Protein AF-A0A1F4DVR1-F1 (afdb_monomer_lite)

Structure (mmCIF, N/CA/C/O backbone):
data_AF-A0A1F4DVR1-F1
#
_entry.id   AF-A0A1F4DVR1-F1
#
loop_
_atom_site.group_PDB
_atom_site.id
_atom_site.type_symbol
_atom_site.label_atom_id
_atom_site.label_alt_id
_atom_site.label_comp_i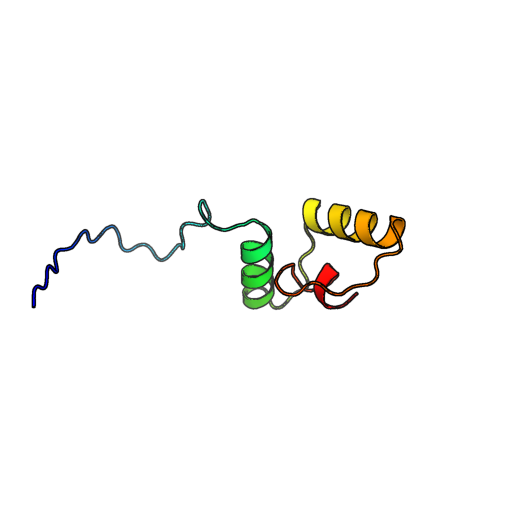d
_atom_site.label_asym_id
_atom_site.label_entity_id
_atom_site.label_seq_id
_atom_site.pdbx_PDB_ins_code
_atom_site.Cartn_x
_atom_site.Cartn_y
_atom_site.Cartn_z
_atom_site.occupancy
_atom_site.B_iso_or_equiv
_atom_site.auth_seq_id
_atom_site.auth_comp_id
_atom_site.auth_asym_id
_atom_site.auth_atom_id
_atom_site.pdbx_PDB_model_num
ATOM 1 N N . MET A 1 1 ? -7.958 -41.029 20.090 1.00 43.72 1 MET A N 1
ATOM 2 C CA . MET A 1 1 ? -7.800 -40.921 21.558 1.00 43.72 1 MET A CA 1
ATOM 3 C C . MET A 1 1 ? -6.310 -40.724 21.762 1.00 43.72 1 MET A C 1
ATOM 5 O O . MET A 1 1 ? -5.572 -41.567 21.295 1.00 43.72 1 MET A O 1
ATOM 9 N N . GLU A 1 2 ? -5.801 -39.573 22.183 1.00 32.97 2 GLU A N 1
ATOM 10 C CA . GLU A 1 2 ? -6.144 -38.842 23.402 1.00 32.97 2 GLU A CA 1
ATOM 11 C C . GLU A 1 2 ? -6.200 -37.320 23.197 1.00 32.97 2 GLU A C 1
ATOM 13 O O . GLU A 1 2 ? -5.424 -36.728 22.451 1.00 32.97 2 GLU A O 1
ATOM 18 N N . SER A 1 3 ? -7.146 -36.706 23.907 1.00 41.88 3 SER A N 1
ATOM 19 C CA . SER A 1 3 ? -7.261 -35.271 24.142 1.00 41.88 3 SER A CA 1
ATOM 20 C C . SER A 1 3 ? -6.219 -34.796 25.152 1.00 41.88 3 SER A C 1
ATOM 22 O O . SER A 1 3 ? -5.984 -35.477 26.147 1.00 41.88 3 SER A O 1
ATOM 24 N N . LYS A 1 4 ? -5.762 -33.548 25.017 1.00 40.91 4 LYS A N 1
ATOM 25 C CA . LYS A 1 4 ? -5.493 -32.688 26.179 1.00 40.91 4 LYS A CA 1
ATOM 26 C C . LYS A 1 4 ? -5.847 -31.237 25.862 1.00 40.91 4 LYS A C 1
ATOM 28 O O . LYS A 1 4 ? -5.126 -30.528 25.171 1.00 40.91 4 LYS A O 1
ATOM 33 N N . ALA A 1 5 ? -6.998 -30.829 26.387 1.00 44.56 5 ALA A N 1
ATOM 34 C CA . ALA A 1 5 ? -7.343 -29.440 26.639 1.00 44.56 5 ALA A CA 1
ATOM 35 C C . ALA A 1 5 ? -6.623 -28.949 27.911 1.00 44.56 5 ALA A C 1
ATOM 37 O O . ALA A 1 5 ? -6.352 -29.744 28.811 1.00 44.56 5 ALA A O 1
ATO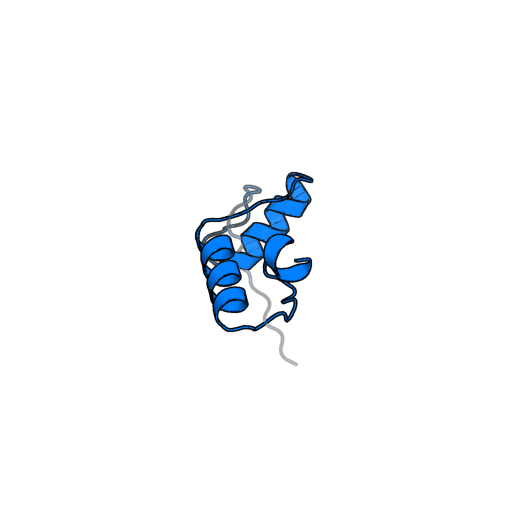M 38 N N . GLY A 1 6 ? -6.363 -27.642 27.995 1.00 36.50 6 GLY A N 1
ATOM 39 C CA . GLY A 1 6 ? -5.813 -26.970 29.181 1.00 36.50 6 GLY A CA 1
ATOM 40 C C . GLY A 1 6 ? -4.831 -25.863 28.793 1.00 36.50 6 GLY A C 1
ATOM 41 O O . GLY A 1 6 ? -3.628 -26.056 28.843 1.00 36.50 6 GLY A O 1
ATOM 42 N N . SER A 1 7 ? -5.311 -24.784 28.175 1.00 43.03 7 SER A N 1
ATOM 43 C CA . SER A 1 7 ? -5.659 -23.528 28.860 1.00 43.03 7 SER A CA 1
ATOM 44 C C . SER A 1 7 ? -4.441 -22.719 29.326 1.00 43.03 7 SER A C 1
ATOM 46 O O . SER A 1 7 ? -3.815 -23.011 30.338 1.00 43.03 7 SER A O 1
ATOM 48 N N . SER A 1 8 ? -4.180 -21.618 28.622 1.00 35.84 8 SER A N 1
ATOM 49 C CA . SER A 1 8 ? -3.673 -20.402 29.252 1.00 35.84 8 SER A CA 1
ATOM 50 C C . SER A 1 8 ? -4.455 -19.226 28.678 1.00 35.84 8 SER A C 1
ATOM 52 O O . SER A 1 8 ? -4.125 -18.665 27.635 1.00 35.84 8 SER A O 1
ATOM 54 N N . MET A 1 9 ? -5.558 -18.905 29.355 1.00 44.19 9 MET A N 1
ATOM 55 C CA . MET A 1 9 ? -6.228 -17.617 29.227 1.00 44.19 9 MET A CA 1
ATOM 56 C C . MET A 1 9 ? -5.230 -16.520 29.606 1.00 44.19 9 MET A C 1
ATOM 58 O O . MET A 1 9 ? -4.809 -16.435 30.759 1.00 44.19 9 MET A O 1
ATOM 62 N N . ARG A 1 10 ? -4.888 -15.646 28.659 1.00 46.78 10 ARG A N 1
ATOM 63 C CA . ARG A 1 10 ? -4.289 -14.344 28.955 1.00 46.78 10 ARG A CA 1
ATOM 64 C C . ARG A 1 10 ? -5.168 -13.237 28.386 1.00 46.78 10 ARG A C 1
ATOM 66 O O . ARG A 1 10 ? -5.363 -13.153 27.184 1.00 46.78 10 ARG A O 1
ATOM 73 N N . GLY A 1 11 ? -5.684 -12.420 29.305 1.00 36.59 11 GLY A N 1
ATOM 74 C CA . GLY A 1 11 ? -5.903 -10.982 29.139 1.00 36.59 11 GLY A CA 1
ATOM 75 C C . GLY A 1 11 ? -6.913 -10.524 28.091 1.00 36.59 11 GLY A C 1
ATOM 76 O O . GLY A 1 11 ? -6.568 -10.292 26.941 1.00 36.59 11 GLY A O 1
ATOM 77 N N . ARG A 1 12 ? -8.140 -10.250 28.541 1.00 48.38 12 ARG A N 1
ATOM 78 C CA . ARG A 1 12 ? -9.084 -9.362 27.854 1.00 48.38 12 ARG A CA 1
ATOM 79 C C . ARG A 1 12 ? -8.588 -7.911 27.933 1.00 48.38 12 ARG A C 1
ATOM 81 O O . ARG A 1 12 ? -8.752 -7.283 28.969 1.00 48.38 12 ARG A O 1
ATOM 88 N N . SER A 1 13 ? -8.046 -7.417 26.823 1.00 47.47 13 SER A N 1
ATOM 89 C CA . SER A 1 13 ? -8.098 -6.025 26.350 1.00 47.47 13 SER A CA 1
ATOM 90 C C . SER A 1 13 ? -8.075 -6.112 24.824 1.00 47.47 13 SER A C 1
ATOM 92 O O . SER A 1 13 ? -7.189 -6.755 24.275 1.00 47.47 13 SER A O 1
ATOM 94 N N . GLY A 1 14 ? -9.076 -5.557 24.140 1.00 51.09 14 GLY A N 1
ATOM 95 C CA . GLY A 1 14 ? -9.362 -5.764 22.708 1.00 51.09 14 GLY A CA 1
ATOM 96 C C . GLY A 1 14 ? -8.361 -5.172 21.704 1.00 51.09 14 GLY A C 1
ATOM 97 O O . GLY A 1 14 ? -8.784 -4.693 20.660 1.00 51.09 14 GLY A O 1
ATOM 98 N N . GLY A 1 15 ? -7.062 -5.176 22.000 1.00 53.81 15 GLY A N 1
ATOM 99 C CA . GLY A 1 15 ? -6.007 -4.842 21.047 1.00 53.81 15 GLY A CA 1
ATOM 100 C C . GLY A 1 15 ? -5.339 -6.119 20.554 1.00 53.81 15 GLY A C 1
ATOM 101 O O . GLY A 1 15 ? -4.704 -6.819 21.342 1.00 53.81 15 GLY A O 1
ATOM 102 N N . ARG A 1 16 ? -5.472 -6.434 19.259 1.00 63.50 16 ARG A N 1
ATOM 103 C CA . ARG A 1 16 ? -4.629 -7.457 18.626 1.00 63.50 16 ARG A CA 1
ATOM 104 C C . ARG A 1 16 ? -3.164 -7.076 18.850 1.00 63.50 16 ARG A C 1
ATOM 106 O O . ARG A 1 16 ? -2.779 -5.923 18.672 1.00 63.50 16 ARG A O 1
ATOM 113 N N . GLN A 1 17 ? -2.353 -8.034 19.284 1.00 61.12 17 GLN A N 1
ATOM 114 C CA . GLN A 1 17 ? -0.923 -7.824 19.448 1.00 61.12 17 GLN A CA 1
ATOM 115 C C . GLN A 1 17 ? -0.268 -7.801 18.060 1.00 61.12 17 GLN A C 1
ATOM 117 O O . GLN A 1 17 ? 0.054 -8.841 17.498 1.00 61.12 17 GLN A O 1
ATOM 122 N N . TRP A 1 18 ? -0.070 -6.600 17.519 1.00 64.12 18 TRP A N 1
ATOM 123 C CA . TRP A 1 18 ? 0.523 -6.364 16.196 1.00 64.12 18 TRP A CA 1
ATOM 124 C C . TRP A 1 18 ? 1.986 -6.800 16.071 1.00 64.12 18 TRP A C 1
ATOM 126 O O . TRP A 1 18 ? 2.501 -6.894 14.965 1.00 64.12 18 TRP A O 1
ATOM 136 N N . SER A 1 19 ? 2.675 -7.070 17.186 1.00 63.91 19 SER A N 1
ATOM 137 C CA . SER A 1 19 ? 4.115 -7.361 17.189 1.00 63.91 19 SER A CA 1
ATOM 138 C C . SER A 1 19 ? 4.511 -8.705 16.571 1.00 63.91 19 SER A C 1
ATOM 140 O O . SER A 1 19 ? 5.702 -8.984 16.487 1.00 63.91 19 SER A O 1
ATOM 142 N N . LEU A 1 20 ? 3.544 -9.518 16.139 1.00 68.62 20 LEU A N 1
ATOM 143 C CA . LEU A 1 20 ? 3.773 -10.774 15.416 1.00 68.62 20 LEU A CA 1
ATOM 144 C C . LEU A 1 20 ? 3.256 -10.745 13.970 1.00 68.62 20 LEU A C 1
ATOM 146 O O . LEU A 1 20 ? 3.401 -11.743 13.274 1.00 68.62 20 LEU A O 1
ATOM 150 N N . ALA A 1 21 ? 2.621 -9.650 13.545 1.00 71.50 21 ALA A N 1
ATOM 151 C CA . ALA A 1 21 ? 2.090 -9.521 12.196 1.00 71.50 21 ALA A CA 1
ATOM 152 C C . ALA A 1 21 ? 3.185 -9.032 11.253 1.00 71.50 21 ALA A C 1
ATOM 154 O O . ALA A 1 21 ? 3.955 -8.124 11.593 1.00 71.50 21 ALA A O 1
ATOM 155 N N . GLU A 1 22 ? 3.229 -9.595 10.052 1.00 76.94 22 GLU A N 1
ATOM 156 C CA . GLU A 1 22 ? 4.147 -9.090 9.046 1.00 76.94 22 GLU A CA 1
ATOM 157 C C . GLU A 1 22 ? 3.688 -7.694 8.584 1.00 76.94 22 GLU A C 1
ATOM 159 O O . GLU A 1 22 ? 2.485 -7.445 8.455 1.00 76.94 22 GLU A O 1
ATOM 164 N N . PRO A 1 23 ? 4.605 -6.751 8.287 1.00 76.19 23 PRO A N 1
ATOM 165 C CA . PRO A 1 23 ? 4.239 -5.356 8.022 1.00 76.19 23 PRO A CA 1
ATOM 166 C C . PRO A 1 23 ? 3.193 -5.170 6.913 1.00 76.19 23 PRO A C 1
ATOM 168 O O . PRO A 1 23 ? 2.412 -4.224 6.950 1.00 76.19 23 PRO A O 1
ATOM 171 N N . HIS A 1 24 ? 3.174 -6.066 5.925 1.00 74.62 24 HIS A N 1
ATOM 172 C CA . HIS A 1 24 ? 2.228 -6.036 4.811 1.00 74.62 24 HIS A CA 1
ATOM 173 C C . HIS A 1 24 ? 0.810 -6.484 5.209 1.00 74.62 24 HIS A C 1
ATOM 175 O O . HIS A 1 24 ? -0.162 -5.944 4.681 1.00 74.62 24 HIS A O 1
ATOM 181 N N . GLU A 1 25 ? 0.679 -7.391 6.179 1.00 77.81 25 GLU A N 1
ATOM 182 C CA . GLU A 1 25 ? -0.611 -7.843 6.715 1.00 77.81 25 GLU A CA 1
ATOM 183 C C . GLU A 1 25 ? -1.294 -6.722 7.503 1.00 77.81 25 GLU A C 1
ATOM 185 O O . GLU A 1 25 ? -2.489 -6.472 7.341 1.00 77.81 25 GLU A O 1
ATOM 190 N N . VAL A 1 26 ? -0.508 -5.974 8.287 1.00 83.44 26 VAL A N 1
ATOM 191 C CA . VAL A 1 26 ? -0.996 -4.813 9.041 1.00 83.44 26 VAL A CA 1
ATOM 192 C C . VAL A 1 26 ? -1.556 -3.749 8.094 1.00 83.44 26 VAL A C 1
ATOM 194 O O . VA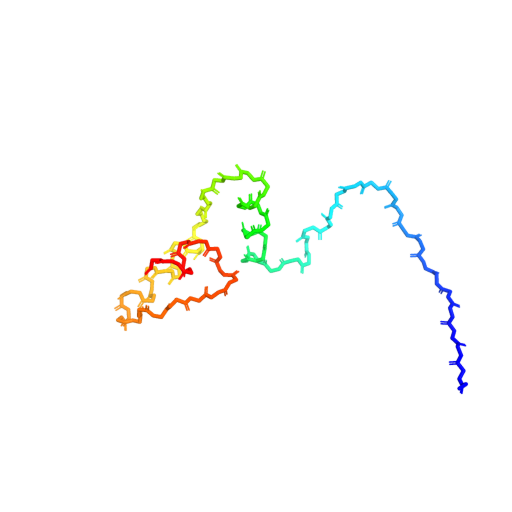L A 1 26 ? -2.617 -3.192 8.354 1.00 83.44 26 VAL A O 1
ATOM 197 N N . VAL A 1 27 ? -0.896 -3.487 6.962 1.00 85.44 27 VAL A N 1
ATOM 198 C CA . VAL A 1 27 ? -1.377 -2.501 5.978 1.00 85.44 27 VAL A CA 1
ATOM 199 C C . VAL A 1 27 ? -2.773 -2.852 5.469 1.00 85.44 27 VAL A C 1
ATOM 201 O O . VAL A 1 27 ? -3.642 -1.983 5.472 1.00 85.44 27 VAL A O 1
ATOM 204 N N . ALA A 1 28 ? -3.006 -4.105 5.072 1.00 80.50 28 ALA A N 1
ATOM 205 C CA . ALA A 1 28 ? -4.303 -4.531 4.553 1.00 80.50 28 ALA A CA 1
ATOM 206 C C . ALA A 1 28 ? -5.420 -4.376 5.599 1.00 80.50 28 ALA A C 1
ATOM 208 O O . ALA A 1 28 ? -6.490 -3.854 5.286 1.00 80.50 28 ALA A O 1
ATOM 209 N N . GLU A 1 29 ? -5.149 -4.755 6.851 1.00 82.88 29 GLU A N 1
ATOM 210 C CA . GLU A 1 29 ? -6.117 -4.627 7.943 1.00 82.88 29 GLU A CA 1
ATOM 211 C C . GLU A 1 29 ? -6.444 -3.156 8.257 1.00 82.88 29 GLU A C 1
ATOM 213 O O . GLU A 1 29 ? -7.596 -2.800 8.502 1.00 82.88 29 GLU A O 1
ATOM 218 N N . PHE A 1 30 ? -5.447 -2.268 8.211 1.00 87.19 30 PHE A N 1
ATOM 219 C CA . PHE A 1 30 ? -5.670 -0.834 8.399 1.00 87.19 30 PHE A CA 1
ATOM 220 C C . PHE A 1 30 ? -6.418 -0.196 7.225 1.00 87.19 30 PHE A C 1
ATOM 222 O O . PHE A 1 30 ? -7.250 0.679 7.451 1.00 87.19 30 PHE A O 1
ATOM 229 N N . GLU A 1 31 ? -6.159 -0.612 5.984 1.00 87.12 31 GLU A N 1
ATOM 230 C CA . GLU A 1 31 ? -6.916 -0.137 4.820 1.00 87.12 31 GLU A CA 1
ATOM 231 C C . GLU A 1 31 ? -8.404 -0.499 4.911 1.00 87.12 31 GLU A C 1
ATOM 233 O O . GLU A 1 31 ? -9.243 0.311 4.511 1.00 87.12 31 GLU A O 1
ATOM 238 N N . GLU A 1 32 ? -8.720 -1.682 5.448 1.00 84.50 32 GLU A N 1
ATOM 239 C CA . GLU A 1 32 ? -10.092 -2.125 5.715 1.00 84.50 32 GLU A CA 1
ATOM 240 C C . GLU A 1 32 ? -10.736 -1.305 6.843 1.00 84.50 32 GLU A C 1
ATOM 242 O O . GLU A 1 32 ? -11.859 -0.830 6.696 1.00 84.50 32 GLU A O 1
ATOM 247 N N . GLN A 1 33 ? -10.015 -1.067 7.944 1.00 87.88 33 GLN A N 1
ATOM 248 C CA . GLN A 1 33 ? -10.531 -0.287 9.077 1.00 87.88 33 GLN A CA 1
ATOM 249 C C . GLN A 1 33 ? -10.723 1.202 8.763 1.00 87.88 33 GLN A C 1
ATOM 251 O O . GLN A 1 33 ? -11.655 1.826 9.268 1.00 87.88 33 GLN A O 1
ATOM 256 N N . LEU A 1 34 ? -9.821 1.795 7.980 1.00 88.81 34 LEU A N 1
ATOM 257 C CA . LEU A 1 34 ? -9.826 3.229 7.678 1.00 88.81 34 LEU A CA 1
ATOM 258 C C . LEU A 1 34 ? -10.660 3.585 6.443 1.00 88.81 34 LEU A C 1
ATOM 260 O O . LEU A 1 34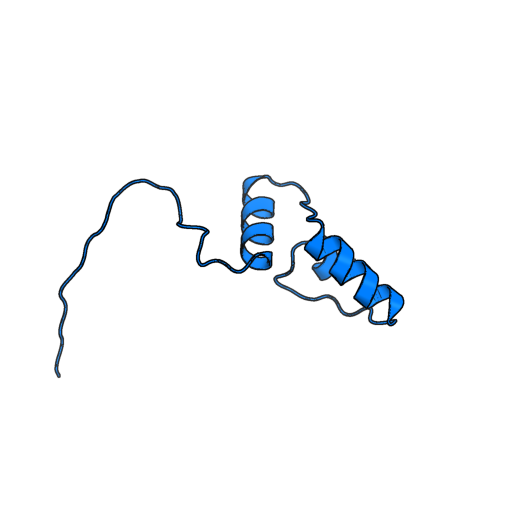 ? -10.890 4.774 6.214 1.00 88.81 34 LEU A O 1
ATOM 264 N N . ASP A 1 35 ? -11.046 2.588 5.641 1.00 86.44 35 ASP A N 1
ATOM 265 C CA . ASP A 1 35 ? -11.682 2.735 4.324 1.00 86.44 35 ASP A CA 1
ATOM 266 C C . ASP A 1 35 ? -10.952 3.738 3.408 1.00 86.44 35 ASP A C 1
ATOM 268 O O . ASP A 1 35 ? -11.531 4.527 2.661 1.00 86.44 35 ASP A O 1
ATOM 272 N N . LYS A 1 36 ? -9.619 3.757 3.505 1.00 87.06 36 LYS A N 1
ATOM 273 C CA . LYS A 1 36 ? -8.751 4.675 2.758 1.00 87.06 36 LYS A CA 1
ATOM 274 C C . LYS A 1 36 ? -7.510 3.948 2.262 1.00 87.06 36 LYS A C 1
ATOM 276 O O . LYS A 1 36 ? -7.023 3.049 2.953 1.00 87.06 36 LYS A O 1
ATOM 281 N N . PRO A 1 37 ? -6.975 4.322 1.088 1.00 85.25 37 PRO A N 1
ATOM 282 C CA . PRO A 1 37 ? -5.683 3.823 0.647 1.00 85.25 37 PRO A CA 1
ATOM 283 C C . PRO A 1 37 ? -4.592 4.187 1.659 1.00 85.25 37 PRO A C 1
ATOM 285 O O . PRO A 1 37 ? -4.473 5.354 2.043 1.00 85.25 37 PRO A O 1
ATOM 288 N N . LEU A 1 38 ? -3.795 3.203 2.070 1.00 87.75 38 LEU A N 1
ATOM 289 C CA . LEU A 1 38 ? -2.653 3.396 2.961 1.00 87.75 38 LEU A CA 1
ATOM 290 C C . LEU A 1 38 ? -1.370 3.031 2.219 1.00 87.75 38 LEU A C 1
ATOM 292 O O . LEU A 1 38 ? -1.269 1.976 1.599 1.00 87.75 38 LEU A O 1
ATO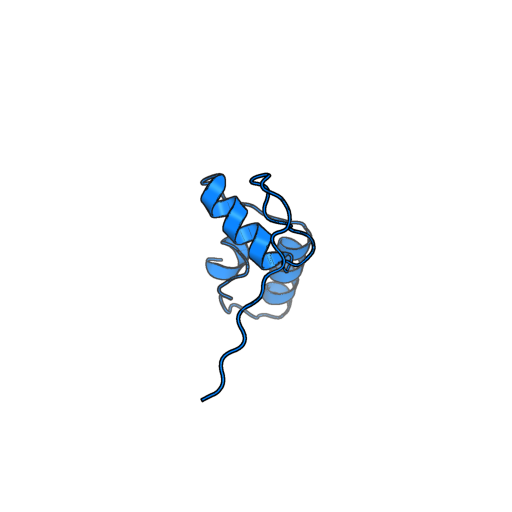M 296 N N . ILE A 1 39 ? -0.383 3.922 2.289 1.00 89.88 39 ILE A N 1
ATOM 297 C CA . ILE A 1 39 ? 0.931 3.723 1.680 1.00 89.88 39 ILE A CA 1
ATOM 298 C C . ILE A 1 39 ? 1.982 3.849 2.776 1.00 89.88 39 ILE A C 1
ATOM 300 O O . ILE A 1 39 ? 2.064 4.875 3.451 1.00 89.88 39 ILE A O 1
ATOM 304 N N . THR A 1 40 ? 2.810 2.817 2.928 1.00 89.25 40 THR A N 1
ATOM 305 C CA . THR A 1 40 ? 4.008 2.869 3.779 1.00 89.25 40 THR A CA 1
ATOM 306 C C . THR A 1 40 ? 5.260 3.122 2.942 1.00 89.25 40 THR A C 1
ATOM 308 O O . THR A 1 40 ? 5.292 2.836 1.743 1.00 89.25 40 THR A O 1
ATOM 311 N N . SER A 1 41 ? 6.328 3.616 3.574 1.00 89.88 41 SER A N 1
ATOM 312 C CA . SER A 1 41 ? 7.622 3.817 2.907 1.00 89.88 41 SER A CA 1
ATOM 313 C C . SER A 1 41 ? 8.182 2.512 2.331 1.00 89.88 41 SER A C 1
ATOM 315 O O . SER A 1 41 ? 8.647 2.493 1.190 1.00 89.88 41 SER A O 1
ATOM 317 N N . THR A 1 42 ? 8.083 1.405 3.071 1.00 89.62 42 THR A N 1
ATOM 318 C CA . THR A 1 42 ? 8.516 0.071 2.623 1.00 89.62 42 THR A CA 1
ATOM 319 C C . THR A 1 42 ? 7.751 -0.382 1.384 1.00 89.62 42 THR A C 1
ATOM 321 O O . THR A 1 42 ? 8.353 -0.818 0.407 1.00 89.62 42 THR A O 1
ATOM 324 N N . GLN A 1 43 ? 6.426 -0.237 1.392 1.00 89.75 43 GLN A N 1
ATOM 325 C CA . GLN A 1 43 ? 5.555 -0.637 0.287 1.00 89.75 43 GLN A CA 1
ATOM 326 C C . GLN A 1 43 ? 5.805 0.215 -0.965 1.00 89.75 43 GLN A C 1
ATOM 328 O O . GLN A 1 43 ? 5.904 -0.328 -2.062 1.00 89.75 43 GLN A O 1
ATOM 333 N N . ALA A 1 44 ? 5.991 1.529 -0.803 1.00 92.12 44 ALA A N 1
ATOM 334 C CA . ALA A 1 44 ? 6.359 2.431 -1.893 1.00 92.12 44 ALA A CA 1
ATOM 335 C C . ALA A 1 44 ? 7.737 2.090 -2.484 1.00 92.12 44 ALA A C 1
ATOM 337 O O . ALA A 1 44 ? 7.901 2.064 -3.703 1.00 92.12 44 ALA A O 1
ATOM 338 N N . THR A 1 45 ? 8.712 1.775 -1.627 1.00 93.81 45 THR A N 1
ATOM 339 C CA . THR A 1 45 ? 10.064 1.375 -2.048 1.00 93.81 45 THR A CA 1
ATOM 340 C C . THR A 1 45 ? 10.020 0.066 -2.823 1.00 93.81 45 THR A C 1
ATOM 342 O O . THR A 1 45 ? 10.586 -0.033 -3.908 1.00 93.81 45 THR A O 1
ATOM 345 N N . PHE A 1 46 ? 9.303 -0.930 -2.304 1.00 91.81 46 PHE A N 1
ATOM 346 C CA . PHE A 1 46 ? 9.169 -2.221 -2.960 1.00 91.81 46 PHE A CA 1
ATOM 347 C C . PHE A 1 46 ? 8.436 -2.105 -4.301 1.00 91.81 46 PHE A C 1
ATOM 349 O O . PHE A 1 46 ? 8.920 -2.621 -5.306 1.00 91.81 46 PHE A O 1
ATOM 356 N N . TRP A 1 47 ? 7.335 -1.348 -4.348 1.00 92.94 47 TRP A N 1
ATOM 357 C CA . TRP A 1 47 ? 6.638 -1.033 -5.594 1.00 92.94 47 TRP A CA 1
ATOM 358 C C . TRP A 1 47 ? 7.581 -0.382 -6.612 1.00 92.94 47 TRP A C 1
ATOM 360 O O . TRP A 1 47 ? 7.666 -0.838 -7.750 1.00 92.94 47 TRP A O 1
ATOM 370 N N . HIS A 1 48 ? 8.352 0.627 -6.199 1.00 94.19 48 HIS A N 1
ATOM 371 C CA . HIS A 1 48 ? 9.295 1.307 -7.082 1.00 94.19 48 HIS A CA 1
ATOM 372 C C . HIS A 1 48 ? 10.370 0.358 -7.627 1.00 94.19 48 HIS A C 1
ATOM 374 O O . HIS A 1 48 ? 10.658 0.386 -8.821 1.00 94.19 48 HIS A O 1
ATOM 380 N N . LEU A 1 49 ? 10.926 -0.521 -6.789 1.00 95.38 49 LEU A N 1
ATOM 381 C CA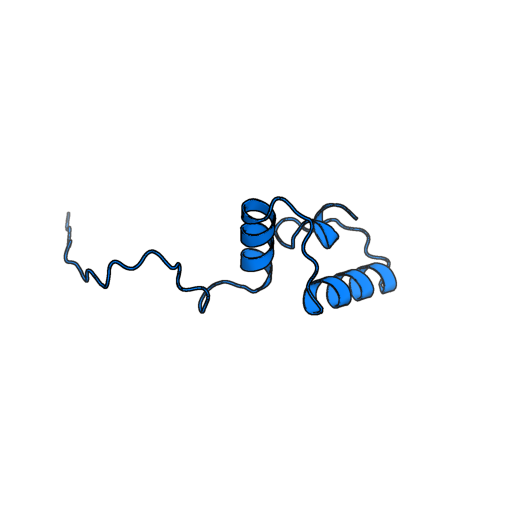 . LEU A 1 49 ? 11.916 -1.512 -7.217 1.00 95.38 49 LEU A CA 1
ATOM 382 C C . LEU A 1 49 ? 11.345 -2.495 -8.245 1.00 95.38 49 LEU A C 1
ATOM 384 O O . LEU A 1 49 ? 12.009 -2.773 -9.242 1.00 95.38 49 LEU A O 1
ATOM 388 N N . LEU A 1 50 ? 10.111 -2.975 -8.049 1.00 93.88 50 LEU A N 1
ATOM 389 C CA . LEU A 1 50 ? 9.440 -3.853 -9.012 1.00 93.88 50 LEU A CA 1
ATOM 390 C C . LEU A 1 50 ? 9.288 -3.167 -10.377 1.00 93.88 50 LEU A C 1
ATOM 392 O O . LEU A 1 50 ? 9.660 -3.747 -11.398 1.00 93.88 50 LEU A O 1
ATOM 396 N N . ARG A 1 51 ? 8.820 -1.911 -10.403 1.00 94.25 51 ARG A N 1
ATOM 397 C CA . ARG A 1 51 ? 8.631 -1.159 -11.657 1.00 94.25 51 ARG A CA 1
ATOM 398 C C . ARG A 1 51 ? 9.946 -0.828 -12.342 1.00 94.25 51 ARG A C 1
ATOM 400 O O . ARG A 1 51 ? 10.050 -0.990 -13.555 1.00 94.25 51 ARG A O 1
ATOM 407 N N . SER A 1 52 ? 10.962 -0.454 -11.574 1.00 96.38 52 SER A N 1
ATOM 408 C CA . SER A 1 52 ? 12.312 -0.221 -12.091 1.00 96.38 52 SER A CA 1
ATOM 409 C C . SER A 1 52 ? 12.948 -1.497 -12.657 1.00 96.38 52 SER A C 1
ATOM 411 O O . SER A 1 52 ? 13.716 -1.421 -13.611 1.00 96.38 52 SER A O 1
ATOM 413 N N . ALA A 1 53 ? 12.587 -2.673 -12.136 1.00 96.75 53 ALA A N 1
ATOM 414 C CA . ALA A 1 53 ? 12.996 -3.971 -12.674 1.00 96.75 53 ALA A CA 1
ATOM 415 C C . ALA A 1 53 ? 12.138 -4.459 -13.864 1.00 96.75 53 ALA A C 1
ATOM 417 O O . ALA A 1 53 ? 12.358 -5.560 -14.364 1.00 96.75 53 ALA A O 1
ATOM 418 N N . GLY A 1 54 ? 11.145 -3.681 -14.314 1.00 96.00 54 GLY A N 1
ATOM 419 C CA . GLY A 1 54 ? 10.217 -4.072 -15.384 1.00 96.00 54 GLY A CA 1
ATOM 420 C C . GLY A 1 54 ? 9.162 -5.106 -14.965 1.00 96.00 54 GLY A C 1
ATOM 421 O O . GLY A 1 54 ? 8.427 -5.621 -15.810 1.00 96.00 54 GLY A O 1
ATOM 422 N N . ILE A 1 55 ? 9.055 -5.408 -13.669 1.00 94.25 55 ILE A N 1
ATOM 423 C CA . ILE A 1 55 ? 8.096 -6.366 -13.122 1.00 94.25 55 ILE A CA 1
ATOM 424 C C . ILE A 1 55 ? 6.778 -5.640 -12.871 1.00 94.25 55 ILE A C 1
ATOM 426 O O . ILE A 1 55 ? 6.678 -4.781 -11.996 1.00 94.25 55 ILE A O 1
ATOM 430 N N . ASN A 1 56 ? 5.748 -6.016 -13.633 1.00 91.38 56 ASN A N 1
ATOM 431 C CA . ASN A 1 56 ? 4.417 -5.414 -13.535 1.00 91.38 56 ASN A CA 1
ATOM 432 C C . ASN A 1 56 ? 3.364 -6.305 -12.856 1.00 91.38 56 ASN A C 1
ATOM 434 O O . ASN A 1 56 ? 2.169 -6.010 -12.901 1.00 91.38 56 ASN A O 1
ATOM 438 N N . SER A 1 57 ? 3.805 -7.404 -12.244 1.00 89.38 57 SER A N 1
ATOM 439 C CA . SER A 1 57 ? 2.938 -8.354 -11.552 1.00 89.38 57 SER A CA 1
ATOM 440 C C . SER A 1 57 ? 2.275 -7.720 -10.332 1.00 89.38 57 SER A C 1
ATOM 442 O O . SER A 1 57 ? 2.940 -7.116 -9.493 1.00 89.38 57 SER A O 1
ATOM 444 N N . ARG A 1 58 ? 0.962 -7.920 -10.208 1.00 89.31 58 ARG A N 1
ATOM 445 C CA . ARG A 1 58 ? 0.193 -7.562 -9.011 1.00 89.31 58 ARG A CA 1
ATOM 446 C C . ARG A 1 58 ? 0.418 -8.612 -7.931 1.00 89.31 58 ARG A C 1
ATOM 448 O O . ARG A 1 58 ? 0.284 -9.803 -8.213 1.00 89.31 58 ARG A O 1
ATOM 455 N N . VAL A 1 59 ? 0.725 -8.177 -6.710 1.00 85.50 59 VAL A N 1
ATOM 456 C CA . VAL A 1 59 ? 0.988 -9.080 -5.576 1.00 85.50 59 VAL A CA 1
ATOM 457 C C . VAL A 1 59 ? -0.118 -8.922 -4.526 1.00 85.50 59 VAL A C 1
ATOM 459 O O . VAL A 1 59 ? -0.175 -7.887 -3.856 1.00 85.50 59 VAL A O 1
ATOM 462 N N . PRO A 1 60 ? -1.023 -9.910 -4.381 1.00 83.50 60 PRO A N 1
ATOM 463 C CA . PRO A 1 60 ? -2.040 -9.903 -3.332 1.00 83.50 60 PRO A CA 1
ATOM 464 C C . PRO A 1 60 ? -1.417 -9.882 -1.929 1.00 83.50 60 PRO A C 1
ATOM 466 O O . PRO A 1 60 ? -0.315 -10.384 -1.730 1.00 83.50 60 PRO A O 1
ATOM 469 N N . GLY A 1 61 ? -2.124 -9.308 -0.953 1.00 80.62 61 GLY A N 1
ATOM 470 C CA . GLY A 1 61 ? -1.671 -9.246 0.447 1.00 80.62 61 GLY A CA 1
ATOM 471 C C . GLY A 1 61 ? -0.693 -8.109 0.772 1.00 80.62 61 GLY A C 1
ATOM 472 O O . GLY A 1 61 ? -0.452 -7.842 1.939 1.00 80.62 61 GLY A O 1
ATOM 473 N N . TYR A 1 62 ? -0.188 -7.377 -0.226 1.00 82.50 62 TYR A N 1
ATOM 474 C CA . TYR A 1 62 ? 0.737 -6.248 -0.039 1.00 82.50 62 TYR A CA 1
ATOM 475 C C . TYR A 1 62 ? 0.049 -4.874 -0.096 1.00 82.50 62 TYR A C 1
ATOM 477 O O . TYR A 1 62 ? 0.658 -3.894 -0.527 1.00 82.50 62 TYR A O 1
ATOM 485 N N . GLY A 1 63 ? -1.222 -4.796 0.309 1.00 81.25 63 GLY A N 1
ATOM 486 C CA . GLY A 1 63 ? -2.059 -3.590 0.235 1.00 81.25 63 GLY A CA 1
ATOM 487 C C . GLY A 1 63 ? -2.395 -3.136 -1.195 1.00 81.25 63 GLY A C 1
ATOM 488 O O . GLY A 1 63 ? -1.879 -3.666 -2.187 1.00 81.25 63 GLY A O 1
ATOM 489 N N . ARG A 1 64 ? -3.276 -2.137 -1.322 1.00 84.56 64 ARG A N 1
ATOM 490 C CA . ARG A 1 64 ? -3.823 -1.711 -2.627 1.00 84.56 64 ARG A CA 1
ATOM 491 C C . ARG A 1 64 ? -2.775 -1.217 -3.623 1.00 84.56 64 ARG A C 1
ATOM 493 O O . ARG A 1 64 ? -2.914 -1.504 -4.810 1.00 84.56 64 ARG A O 1
ATOM 500 N N . LEU A 1 65 ? -1.716 -0.543 -3.163 1.00 86.25 65 LEU A N 1
ATOM 501 C CA . LEU A 1 65 ? -0.673 0.004 -4.041 1.00 86.25 65 LEU A CA 1
ATOM 502 C C . LEU A 1 65 ? -0.064 -1.071 -4.952 1.00 86.25 65 LEU A C 1
ATOM 504 O O . LEU A 1 65 ? 0.015 -0.874 -6.155 1.00 86.25 65 LEU A O 1
ATOM 508 N N . ILE A 1 66 ? 0.333 -2.214 -4.394 1.00 85.94 66 ILE A N 1
ATOM 509 C CA . ILE A 1 66 ? 1.000 -3.282 -5.155 1.00 85.94 66 ILE A CA 1
ATOM 510 C C . ILE A 1 66 ? -0.018 -4.244 -5.779 1.00 85.94 66 ILE A C 1
ATOM 512 O O . ILE A 1 66 ? 0.221 -4.811 -6.846 1.00 85.94 66 ILE A O 1
ATOM 516 N N . ALA A 1 67 ? -1.168 -4.439 -5.133 1.00 85.25 67 ALA A N 1
ATOM 517 C CA . ALA A 1 67 ? -2.189 -5.350 -5.632 1.00 85.25 67 ALA A CA 1
ATOM 518 C C . ALA A 1 67 ? -2.962 -4.794 -6.844 1.00 85.25 67 ALA A C 1
ATOM 520 O O . ALA A 1 67 ? -3.542 -5.581 -7.591 1.00 85.25 67 ALA A O 1
ATOM 521 N N . GLN A 1 68 ? -2.998 -3.470 -7.052 1.00 84.88 68 GLN A N 1
ATOM 522 C CA . GLN A 1 68 ? -3.861 -2.841 -8.066 1.00 84.88 68 GLN A CA 1
ATOM 523 C C . GLN A 1 68 ? -3.102 -2.027 -9.126 1.00 84.88 68 GLN A C 1
ATOM 525 O O . GLN A 1 68 ? -3.558 -1.996 -10.276 1.00 84.88 68 GLN A O 1
ATOM 530 N N . HIS A 1 69 ? -1.940 -1.451 -8.789 1.00 81.00 69 HIS A N 1
ATOM 531 C CA . HIS A 1 69 ? -1.112 -0.634 -9.689 1.00 81.00 69 HIS A CA 1
ATOM 532 C C . HIS A 1 69 ? 0.187 -1.344 -10.031 1.00 81.00 69 HIS A C 1
ATOM 534 O O . HIS A 1 69 ? 0.377 -1.737 -11.204 1.00 81.00 69 HIS A O 1
#

Foldseek 3Di:
DDDDDDDDDDDDDPDDPCPPPDPLQVLAVVCVVVVDFDDDPVLVVVLVVCVVVVNLDADPSNGCSRNPD

Secondary structure (DSSP, 8-state):
-------------S---GGGS-HHHHHHHHHHHHTS----HHHHHHHHHHHHTT-----TTSHHHHHH-

Radius of gyration: 17.81 Å; chains: 1; bounding box: 25×46×45 Å

pLDDT: mean 75.82, std 19.02, range [32.97, 96.75]

Sequence (69 aa):
MESKAGSSMRGRSGGRQWSLAEPHEVVAEFEEQLDKPLITSTQATFWHLLRSAGINSRVPGYGRLIAQH